Protein AF-A0A535IVC7-F1 (afdb_monomer)

S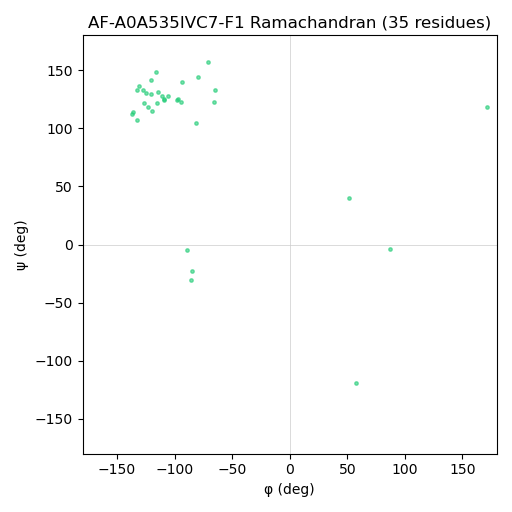tructure (mmCIF, N/CA/C/O backbone):
data_AF-A0A535IVC7-F1
#
_entry.id   AF-A0A535IVC7-F1
#
loop_
_atom_site.group_PDB
_atom_site.id
_atom_site.type_symbol
_atom_site.label_atom_id
_atom_site.label_alt_id
_atom_site.label_comp_id
_atom_site.label_asym_id
_atom_site.label_entity_id
_atom_site.label_seq_id
_atom_site.pdbx_PDB_ins_code
_atom_site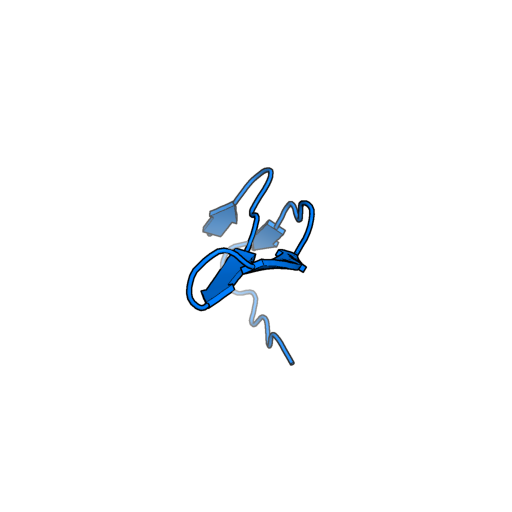.Cartn_x
_atom_site.Cartn_y
_atom_site.Cartn_z
_atom_site.occupancy
_atom_site.B_iso_or_equiv
_atom_site.auth_seq_id
_atom_site.auth_comp_id
_atom_site.auth_asym_id
_atom_site.auth_atom_id
_atom_site.pdbx_PDB_model_num
ATOM 1 N N . MET A 1 1 ? -3.526 10.450 15.275 1.00 81.00 1 MET A N 1
ATOM 2 C CA . MET A 1 1 ? -4.326 10.457 14.038 1.00 81.00 1 MET A CA 1
ATOM 3 C C . MET A 1 1 ? -3.345 10.399 12.881 1.00 81.00 1 MET A C 1
ATOM 5 O O . MET A 1 1 ? -2.435 11.220 12.867 1.00 81.00 1 MET A O 1
ATOM 9 N N . LEU A 1 2 ? -3.447 9.394 12.009 1.00 86.25 2 LEU A N 1
ATOM 10 C CA . LEU A 1 2 ? -2.584 9.235 10.831 1.00 86.25 2 LEU A CA 1
ATOM 11 C C . LEU A 1 2 ? -3.444 9.478 9.594 1.00 86.25 2 LEU A C 1
ATOM 13 O O . LEU A 1 2 ? -4.493 8.857 9.460 1.00 86.25 2 LEU A O 1
ATOM 17 N N . SER A 1 3 ? -3.009 10.356 8.700 1.00 86.88 3 SER A N 1
ATOM 18 C CA . SER A 1 3 ? -3.687 10.589 7.427 1.00 86.88 3 SER A CA 1
ATOM 19 C C . SER A 1 3 ? -2.675 10.585 6.291 1.00 86.88 3 SER A C 1
ATOM 21 O O . SER A 1 3 ? -1.649 11.258 6.390 1.00 86.88 3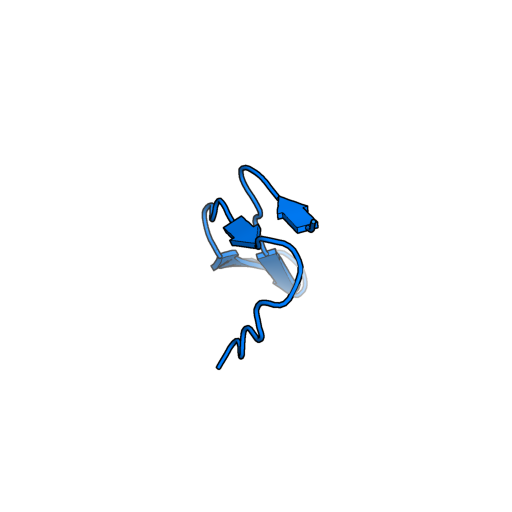 SER A O 1
ATOM 23 N N . GLY A 1 4 ? -2.977 9.863 5.220 1.00 84.94 4 GLY A N 1
ATOM 24 C CA . GLY A 1 4 ? -2.234 9.866 3.966 1.00 84.94 4 GLY A CA 1
ATOM 25 C C . GLY A 1 4 ? -3.211 10.038 2.813 1.00 84.94 4 GLY A C 1
ATOM 26 O O . GLY A 1 4 ? -4.285 9.443 2.831 1.00 84.94 4 GLY A O 1
ATOM 27 N N . GLN A 1 5 ? -2.870 10.879 1.848 1.00 87.19 5 GLN A N 1
ATOM 28 C CA . GLN A 1 5 ? -3.687 11.108 0.660 1.00 87.19 5 GLN A CA 1
ATOM 29 C C . GLN A 1 5 ? -2.861 10.758 -0.561 1.00 87.19 5 GLN A C 1
ATOM 31 O O . GLN A 1 5 ? -1.657 11.022 -0.572 1.00 87.19 5 GLN A O 1
ATOM 36 N N . ASP A 1 6 ? -3.517 10.150 -1.543 1.00 86.81 6 ASP A N 1
ATOM 37 C CA . ASP A 1 6 ? -2.923 9.818 -2.835 1.00 86.81 6 ASP A CA 1
ATOM 38 C C . ASP A 1 6 ? -1.591 9.053 -2.707 1.00 86.81 6 ASP A C 1
ATOM 40 O O . ASP A 1 6 ? -0.637 9.299 -3.445 1.00 86.81 6 ASP A O 1
ATOM 44 N N . LEU A 1 7 ? -1.498 8.117 -1.749 1.00 84.62 7 LEU A N 1
ATOM 45 C CA . LEU A 1 7 ? -0.311 7.275 -1.611 1.00 84.62 7 LEU A CA 1
ATOM 46 C C . LEU A 1 7 ? -0.179 6.378 -2.840 1.00 84.62 7 LEU A C 1
ATOM 48 O O . LEU A 1 7 ? -1.069 5.573 -3.114 1.00 84.62 7 LEU A O 1
ATOM 52 N N . ALA A 1 8 ? 0.964 6.480 -3.510 1.00 86.44 8 ALA A N 1
ATOM 53 C CA . ALA A 1 8 ? 1.370 5.593 -4.588 1.00 86.44 8 ALA A CA 1
ATOM 54 C C . ALA A 1 8 ? 2.627 4.810 -4.193 1.00 86.44 8 ALA A C 1
ATOM 56 O O . ALA A 1 8 ? 3.47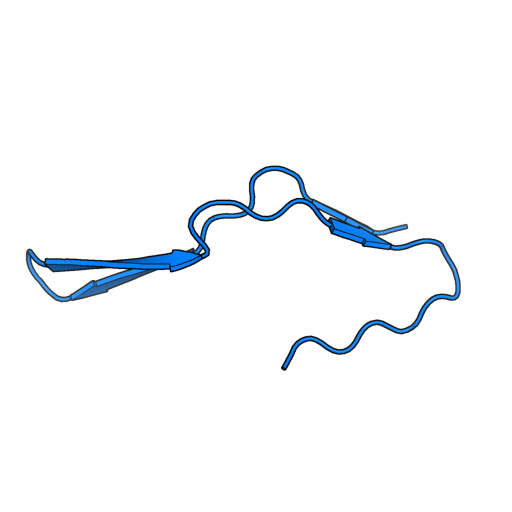1 5.300 -3.433 1.00 86.44 8 ALA A O 1
ATOM 57 N N . LEU A 1 9 ? 2.749 3.584 -4.698 1.00 85.81 9 LEU A N 1
ATOM 58 C CA . LEU A 1 9 ? 3.892 2.718 -4.434 1.00 85.81 9 LEU A CA 1
ATOM 59 C C . LEU A 1 9 ? 4.314 2.033 -5.727 1.00 85.81 9 LEU A C 1
ATOM 61 O O . LEU A 1 9 ? 3.603 1.180 -6.253 1.00 85.81 9 LEU A O 1
ATOM 65 N N . ASP A 1 10 ? 5.495 2.410 -6.208 1.00 88.88 10 ASP A N 1
ATOM 66 C CA . ASP A 1 10 ? 6.042 1.937 -7.473 1.00 88.88 10 ASP A CA 1
ATOM 67 C C . ASP A 1 10 ? 7.295 1.101 -7.232 1.00 88.88 10 ASP A C 1
ATOM 69 O O . ASP A 1 10 ? 8.235 1.532 -6.557 1.00 88.88 10 ASP A O 1
ATOM 73 N N . TYR A 1 11 ? 7.357 -0.072 -7.856 1.00 86.88 11 TYR A N 1
ATOM 74 C CA . TYR A 1 11 ? 8.587 -0.850 -7.949 1.00 86.88 11 TYR A CA 1
ATOM 75 C C . TYR A 1 11 ? 9.295 -0.525 -9.257 1.00 86.88 11 TYR A C 1
ATOM 77 O O . TYR A 1 11 ? 8.744 -0.694 -10.346 1.00 86.88 11 TYR A O 1
ATOM 85 N N . ARG A 1 12 ? 10.547 -0.072 -9.156 1.00 88.56 12 ARG A N 1
ATOM 86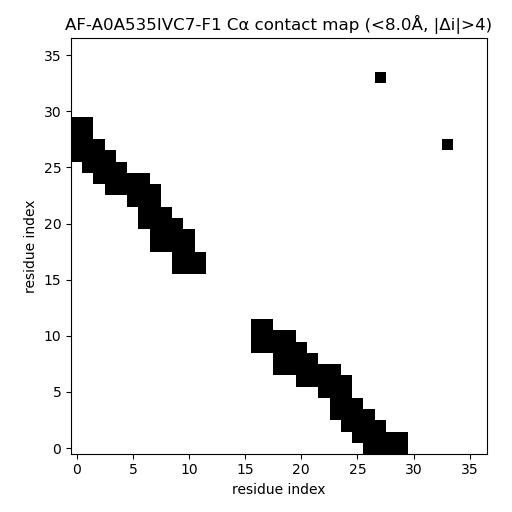 C CA . ARG A 1 12 ? 11.388 0.237 -10.319 1.00 88.56 12 ARG A CA 1
ATOM 87 C C . ARG A 1 12 ? 12.489 -0.809 -10.437 1.00 88.56 12 ARG A C 1
ATOM 89 O O . ARG A 1 12 ? 13.246 -1.016 -9.492 1.00 88.56 12 ARG A O 1
ATOM 96 N N . SER A 1 13 ? 12.583 -1.452 -11.599 1.00 89.50 13 SER A N 1
ATOM 97 C CA . SER A 1 13 ? 13.643 -2.411 -11.925 1.00 89.50 13 SER A CA 1
ATOM 98 C C . SER A 1 13 ? 14.213 -2.104 -13.307 1.00 89.50 13 SER A C 1
ATOM 100 O O . SER A 1 13 ? 13.556 -2.302 -14.333 1.00 89.50 13 SER A O 1
ATOM 102 N N . GLY A 1 14 ? 15.436 -1.565 -13.338 1.00 88.88 14 GLY A N 1
ATOM 103 C CA . GLY A 1 14 ? 16.060 -1.073 -14.567 1.00 88.88 14 GLY A CA 1
ATOM 104 C C . GLY A 1 14 ? 15.206 0.007 -15.240 1.00 88.88 14 GLY A C 1
ATOM 105 O O . GLY A 1 14 ? 14.940 1.048 -14.646 1.00 88.88 14 GLY A O 1
ATOM 106 N N . ALA A 1 15 ? 14.765 -0.258 -16.474 1.00 90.19 15 ALA A N 1
ATOM 107 C CA . ALA A 1 15 ? 13.873 0.624 -17.233 1.00 90.19 15 ALA A CA 1
ATO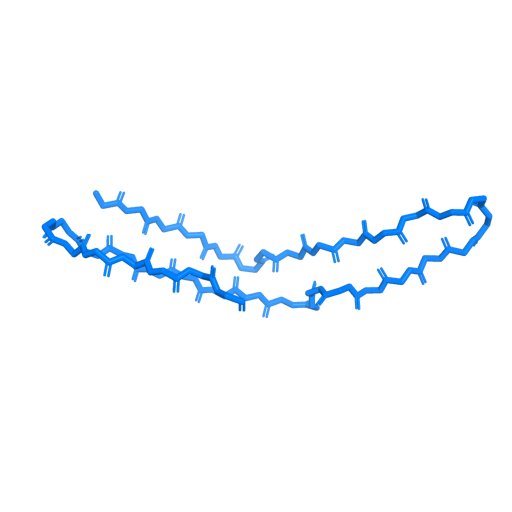M 108 C C . ALA A 1 15 ? 12.370 0.351 -17.005 1.00 90.19 15 ALA A C 1
ATOM 110 O O . ALA A 1 15 ? 11.537 1.078 -17.538 1.00 90.19 15 ALA A O 1
ATOM 111 N N . SER A 1 16 ? 12.012 -0.690 -16.245 1.00 82.62 16 SER A N 1
ATOM 112 C CA . SER A 1 16 ? 10.614 -1.061 -15.990 1.00 82.62 16 SER A CA 1
ATOM 113 C C . SER A 1 16 ? 10.092 -0.437 -14.700 1.00 82.62 16 SER A C 1
ATOM 115 O O . SER A 1 16 ? 10.791 -0.405 -13.683 1.00 82.62 16 SER A O 1
ATOM 117 N N . VAL A 1 17 ? 8.839 0.015 -14.743 1.00 88.62 17 VAL A N 1
ATOM 118 C CA . VAL A 1 17 ? 8.080 0.494 -13.584 1.00 88.62 17 VAL A CA 1
ATOM 119 C C . VAL A 1 17 ? 6.833 -0.370 -13.449 1.00 88.62 17 VAL A C 1
ATOM 121 O O . VAL A 1 17 ? 6.117 -0.572 -14.428 1.00 88.62 17 VAL A O 1
ATOM 124 N N . ALA A 1 18 ? 6.599 -0.893 -12.249 1.00 87.62 18 ALA A N 1
ATOM 125 C CA . ALA A 1 18 ? 5.366 -1.569 -11.878 1.00 87.62 18 ALA A CA 1
ATOM 126 C C . ALA A 1 18 ? 4.666 -0.755 -10.787 1.00 87.62 18 ALA A C 1
ATOM 128 O O . ALA A 1 18 ? 5.244 -0.527 -9.722 1.00 87.62 18 ALA A O 1
ATOM 129 N N . HIS A 1 19 ? 3.433 -0.342 -11.060 1.00 85.88 19 HIS A N 1
ATOM 130 C CA . HIS A 1 19 ? 2.581 0.366 -10.110 1.00 85.88 19 HIS A CA 1
ATOM 131 C C . HIS A 1 19 ? 1.929 -0.661 -9.180 1.00 85.88 19 HIS A C 1
ATOM 133 O O . HIS A 1 19 ? 1.054 -1.419 -9.598 1.00 85.88 19 HIS A O 1
ATOM 139 N N . ALA A 1 20 ? 2.413 -0.759 -7.940 1.00 79.38 20 ALA A N 1
ATOM 140 C CA . ALA A 1 20 ? 1.859 -1.677 -6.942 1.00 79.38 20 ALA A CA 1
ATOM 141 C C . ALA A 1 20 ? 0.682 -1.057 -6.186 1.00 79.38 20 ALA A C 1
ATOM 143 O O . ALA A 1 20 ? -0.233 -1.772 -5.783 1.00 79.38 20 ALA A O 1
ATOM 144 N N . VAL A 1 21 ? 0.692 0.265 -6.015 1.00 82.25 21 VAL A N 1
ATOM 145 C CA . VAL A 1 21 ? -0.428 1.031 -5.469 1.00 82.25 21 VAL A CA 1
ATOM 146 C C . VAL A 1 21 ? -0.596 2.275 -6.329 1.00 82.25 21 VAL A C 1
ATOM 148 O O . VAL A 1 21 ? 0.295 3.118 -6.346 1.00 82.25 21 VAL A O 1
ATOM 151 N N . ASP A 1 22 ? -1.720 2.372 -7.040 1.00 72.75 22 ASP A N 1
ATOM 152 C CA . ASP A 1 22 ? -1.936 3.430 -8.037 1.00 72.75 22 ASP A CA 1
ATOM 153 C C . ASP A 1 22 ? -2.478 4.736 -7.435 1.00 72.75 22 ASP A C 1
ATOM 155 O O . ASP A 1 22 ? -2.309 5.785 -8.044 1.00 72.75 22 ASP A O 1
ATOM 159 N N . THR A 1 23 ? -3.131 4.697 -6.263 1.00 79.31 23 THR A N 1
ATOM 160 C CA . THR A 1 23 ? -3.456 5.850 -5.384 1.00 79.31 23 THR A CA 1
ATOM 161 C C . THR A 1 23 ? -4.386 5.395 -4.254 1.00 79.31 23 THR A C 1
ATOM 163 O O . THR A 1 23 ? -5.504 4.946 -4.501 1.00 79.31 23 THR A O 1
ATOM 166 N N . VAL A 1 24 ? -3.956 5.510 -2.994 1.00 84.06 24 VAL A N 1
ATOM 167 C CA . VAL A 1 24 ? -4.785 5.180 -1.820 1.00 84.06 24 VAL A CA 1
ATOM 168 C C . VAL A 1 24 ? -4.805 6.340 -0.834 1.00 84.06 24 VAL A C 1
ATOM 170 O O . VAL A 1 24 ? -3.764 6.875 -0.458 1.00 84.06 24 VAL A O 1
ATOM 173 N N . SER A 1 25 ? -6.001 6.684 -0.361 1.00 87.44 25 SER A N 1
ATOM 174 C CA . SER A 1 25 ? -6.196 7.633 0.735 1.00 87.44 25 SER A CA 1
ATOM 175 C C . SER A 1 25 ? -6.585 6.882 2.007 1.00 87.44 25 SER A C 1
ATOM 177 O O . SER A 1 25 ? -7.509 6.071 2.007 1.00 87.44 25 SER A O 1
ATOM 179 N N . LEU A 1 26 ? -5.865 7.146 3.096 1.00 88.62 26 LEU A N 1
ATOM 180 C CA . LEU A 1 26 ? -6.024 6.503 4.396 1.00 88.62 26 LEU A CA 1
ATOM 181 C C . LEU A 1 26 ? -6.249 7.569 5.470 1.00 88.62 26 LEU A C 1
ATOM 183 O O . LEU A 1 26 ? -5.468 8.511 5.594 1.00 88.62 26 LEU A O 1
ATOM 187 N N . SER A 1 27 ? -7.275 7.380 6.294 1.00 89.75 27 SER A N 1
ATOM 188 C CA . SER A 1 27 ? -7.485 8.145 7.523 1.00 89.75 27 SER A CA 1
ATOM 189 C C . SER A 1 27 ? -7.647 7.174 8.684 1.00 89.75 27 SER A C 1
ATOM 191 O O . SER A 1 27 ? -8.518 6.307 8.651 1.00 89.75 27 SER A O 1
ATOM 193 N N . VAL A 1 28 ? -6.789 7.299 9.694 1.00 89.31 28 VAL A N 1
ATOM 194 C CA . VAL A 1 28 ? -6.800 6.467 10.898 1.00 89.31 28 VAL A CA 1
ATOM 195 C C . VAL A 1 28 ? -7.020 7.349 12.116 1.00 89.31 28 VAL A C 1
ATOM 197 O O . VAL A 1 28 ? -6.180 8.186 12.487 1.00 89.31 28 VAL A O 1
ATOM 200 N N . GLU A 1 29 ? -8.160 7.124 12.758 1.00 92.19 29 GLU A N 1
ATOM 201 C CA . GLU A 1 29 ? -8.552 7.812 13.978 1.00 92.19 29 GLU A CA 1
ATOM 202 C C . GLU A 1 29 ? -7.707 7.372 15.177 1.00 92.19 29 GLU A C 1
ATOM 204 O O . GLU A 1 29 ? -7.100 6.298 15.216 1.00 92.19 29 GLU A O 1
ATOM 209 N N . GLN A 1 30 ? -7.640 8.232 16.189 1.00 89.31 30 GLN A N 1
ATOM 210 C CA . GLN A 1 30 ? -6.899 7.935 17.408 1.00 89.31 30 GLN A CA 1
ATOM 211 C C . GLN A 1 30 ? -7.536 6.756 18.159 1.00 89.31 30 GLN A C 1
ATOM 213 O O . GLN A 1 30 ? -8.744 6.723 18.352 1.00 89.31 30 GLN A O 1
ATOM 218 N N . GLY A 1 31 ? -6.716 5.793 18.588 1.00 90.75 31 GLY A N 1
ATOM 2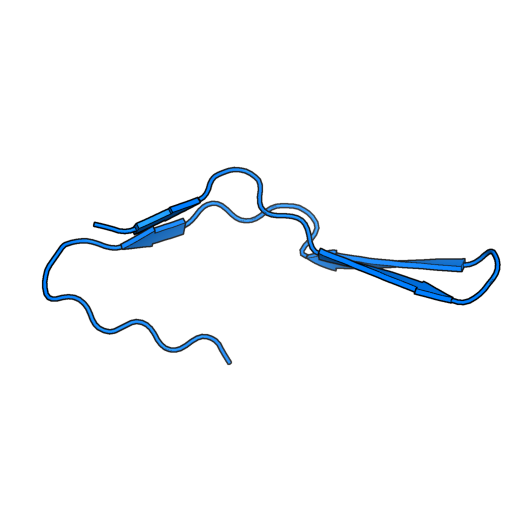19 C CA . GLY A 1 31 ? -7.186 4.572 19.256 1.00 90.75 31 GLY A CA 1
ATOM 220 C C . GLY A 1 31 ? -7.563 3.428 18.307 1.00 90.75 31 GLY A C 1
ATOM 221 O O . GLY A 1 31 ? -7.848 2.332 18.780 1.00 90.75 31 GLY A O 1
ATOM 222 N N . SER A 1 32 ? -7.516 3.647 16.989 1.00 87.00 32 SER A N 1
ATOM 223 C CA . SER A 1 32 ? -7.728 2.592 15.992 1.00 87.00 32 SER A CA 1
ATOM 224 C C . SER A 1 32 ? -6.475 1.732 15.790 1.00 87.00 32 SER A C 1
ATOM 226 O O . SER A 1 32 ? -5.355 2.245 15.795 1.00 87.00 32 SER A O 1
ATOM 228 N N . PHE A 1 33 ? -6.669 0.432 15.551 1.00 87.62 33 PHE A N 1
ATOM 229 C CA . PHE A 1 33 ? -5.629 -0.486 15.076 1.00 87.62 33 PHE A CA 1
ATOM 230 C C . PHE A 1 33 ? -5.923 -0.872 13.623 1.00 87.62 33 PHE A C 1
ATOM 232 O O . PHE A 1 33 ? -7.012 -1.360 13.326 1.00 87.62 33 PHE A O 1
ATOM 239 N N . VAL A 1 34 ? -4.960 -0.653 12.726 1.00 85.69 34 VAL A N 1
ATOM 240 C CA . VAL A 1 34 ? -5.093 -0.943 11.291 1.00 85.69 34 VAL A CA 1
ATOM 241 C C . VAL A 1 34 ? -3.984 -1.900 10.873 1.00 85.69 34 VAL A C 1
ATOM 243 O O . VAL A 1 34 ? -2.805 -1.569 10.983 1.00 85.69 34 VAL A O 1
ATOM 246 N N . GLY A 1 35 ? -4.371 -3.086 10.402 1.00 82.25 35 GLY A N 1
ATOM 247 C CA . GLY A 1 35 ? -3.475 -4.037 9.748 1.00 82.25 35 GLY A CA 1
ATOM 248 C C . GLY A 1 35 ? -3.583 -3.902 8.232 1.00 82.25 35 GLY A C 1
ATOM 249 O O . GLY A 1 35 ? -4.681 -3.994 7.690 1.00 82.25 35 GLY A O 1
ATOM 250 N N . LEU A 1 36 ? -2.452 -3.677 7.568 1.00 79.31 36 LEU A N 1
ATOM 251 C CA . LEU A 1 36 ? -2.319 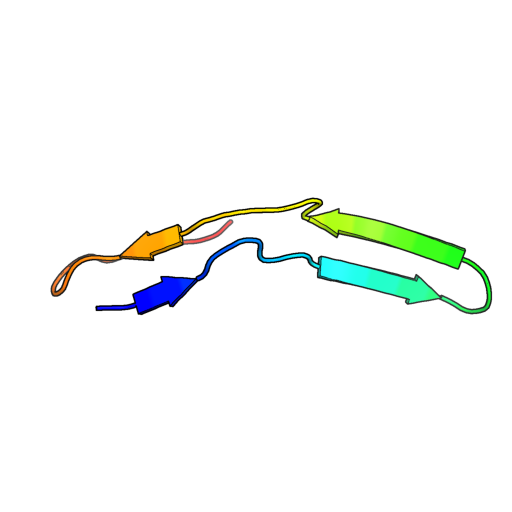-3.734 6.111 1.00 79.31 36 LEU A CA 1
ATOM 252 C C . LEU A 1 36 ? -1.749 -5.115 5.762 1.00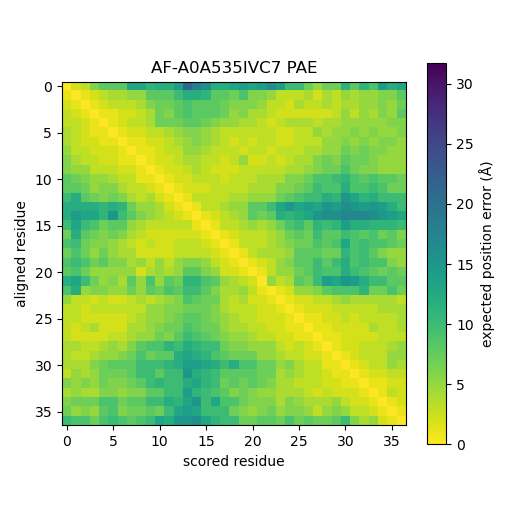 79.31 36 LEU A C 1
ATOM 254 O O . LEU A 1 36 ? -0.720 -5.491 6.327 1.00 79.31 36 LEU A O 1
ATOM 258 N N . ILE A 1 37 ? -2.437 -5.867 4.899 1.00 74.31 37 ILE A N 1
ATOM 259 C CA . ILE A 1 37 ? -2.042 -7.210 4.439 1.00 74.31 37 ILE A CA 1
ATOM 260 C C . ILE A 1 37 ? -1.872 -7.176 2.927 1.00 74.31 37 ILE A C 1
ATOM 262 O O . ILE A 1 37 ? -2.764 -6.587 2.276 1.00 74.31 37 ILE A O 1
#

Mean predicted aligned error: 5.59 Å

Sequence (37 aa):
MLSGQDLALDYRSGASVAHAVDTVSLSVEQGSFVGLI

Secondary structure (DSSP, 8-state):
-EEEEEEEEEEEETTEEEEEEEEEEEEE-TT------

pLDDT: mean 85.65, std 4.31, range [72.75, 92.19]

Foldseek 3Di:
DDWDWQDWDWDDDPPDIDTPDRGDTDDDDPPDDDDDD

Nearest PDB structures (foldseek):
  7tch-assembly1_C  TM=8.400E-01  e=4.478E+00  Bacillus subtilis subsp. subtilis str. 168
  8tsh-assembly1_B  TM=6.994E-01  e=3.651E+00  Caldimonas thermodepolymerans
  5ys2-assembly1_C  TM=3.413E-01  e=9.469E+00  Suid alphaherpesvirus 1

Solvent-accessible surface area (backbone atoms only — not comparable to full-atom values): 2551 Å² total; per-residue (Å²): 106,51,74,46,70,68,43,64,41,72,51,74,56,93,94,46,75,45,76,76,34,89,60,46,70,46,77,42,60,74,92,66,86,84,87,89,130

Radius of gyration: 13.3 Å; Cα contacts (8 Å, |Δi|>4): 50; chains: 1; bounding box: 25×18×36 Å